Protein AF-A0A2D4PVK2-F1 (afdb_monomer_lite)

Sequence (159 aa):
LKYCGVHFNSQAIPPTIEQIDQSFGATHPGVYNSTEQLFHLNFRGLSFSFQLDSWTETPKYEPNFAHGLASLQIPHGATVKRMYIYSGNSLQDTKAPMMPLSCFLGNVYAEYIDVLRDGAGPSGLRLRLLTAGCSPGVLADAKIRVSERCVYFGDSCQD

Secondary structure (DSSP, 8-state):
-EETTEESSSSSS--BHHHHHHHH---S--EEETTTTEEEEEETTEEEEEE-TT-SS---B-TTS-SGGGGB-PPTTPBEEEEEE-BSSSSTT-BPPPPPGGGTTT-EEEEEEEEEE-SSSEEEEEEEEEEE---TT-GGG--EEEEEEEEETT--TT-

pLDDT: mean 79.24, std 14.76, range [42.88, 96.75]

Structure (mmCIF, N/CA/C/O backbone):
data_AF-A0A2D4PVK2-F1
#
_entry.id   AF-A0A2D4PVK2-F1
#
loop_
_atom_site.group_PDB
_atom_site.id
_atom_site.type_symbol
_atom_site.label_atom_id
_atom_site.label_alt_id
_atom_site.label_comp_id
_atom_site.label_asym_id
_atom_site.label_entity_id
_atom_site.label_seq_id
_atom_site.pdbx_PDB_ins_code
_atom_site.Cartn_x
_atom_site.Cartn_y
_atom_site.Cartn_z
_atom_site.occupancy
_atom_site.B_iso_or_equiv
_atom_site.auth_seq_id
_atom_site.auth_comp_id
_atom_site.auth_asym_id
_atom_site.auth_atom_id
_atom_site.pdbx_PDB_model_num
ATOM 1 N N . LEU A 1 1 ? -0.458 2.016 18.706 1.00 91.56 1 LEU A N 1
ATOM 2 C CA . LEU A 1 1 ? -0.857 2.420 17.344 1.00 91.56 1 LEU A CA 1
ATOM 3 C C . LEU A 1 1 ? -2.007 3.412 17.428 1.00 91.56 1 LEU A C 1
ATOM 5 O O . LEU A 1 1 ? -2.896 3.233 18.261 1.00 91.56 1 LEU A O 1
ATOM 9 N N . LYS A 1 2 ? -1.960 4.464 16.606 1.00 93.00 2 LYS A N 1
ATOM 10 C CA . LYS A 1 2 ? -3.017 5.475 16.514 1.00 93.00 2 LYS A CA 1
ATOM 11 C C . LYS A 1 2 ? -3.468 5.654 15.072 1.00 93.00 2 LYS A C 1
ATOM 13 O O . LYS A 1 2 ? -2.654 5.506 14.165 1.00 93.00 2 LYS A O 1
ATOM 18 N N . TYR A 1 3 ? -4.717 6.048 14.894 1.00 90.81 3 TYR A N 1
ATOM 19 C CA . TYR A 1 3 ? -5.269 6.533 13.636 1.00 90.81 3 TYR A CA 1
ATOM 20 C C . TYR A 1 3 ? -5.970 7.865 13.906 1.00 90.81 3 TYR A C 1
ATOM 22 O O . TYR A 1 3 ? -6.717 7.974 14.873 1.00 90.81 3 TYR A O 1
ATOM 30 N N . CYS A 1 4 ? -5.637 8.909 13.139 1.00 88.88 4 CYS A N 1
ATOM 31 C CA . CYS A 1 4 ? -6.166 10.268 13.333 1.00 88.88 4 CYS A CA 1
ATOM 32 C C . CYS A 1 4 ? -6.111 10.775 14.795 1.00 88.88 4 CYS A C 1
ATOM 34 O O . CYS A 1 4 ? -7.008 11.463 15.267 1.00 88.88 4 CYS A O 1
ATOM 36 N N . GLY A 1 5 ? -5.053 10.416 15.534 1.00 89.88 5 GLY A N 1
ATOM 37 C CA . GLY A 1 5 ? -4.866 10.802 16.941 1.00 89.88 5 GLY A CA 1
ATOM 38 C C . GLY A 1 5 ? -5.547 9.890 17.973 1.00 89.88 5 GLY A C 1
ATOM 39 O O . GLY A 1 5 ? -5.185 9.951 19.150 1.00 89.88 5 GLY A O 1
ATOM 40 N N . VAL A 1 6 ? -6.434 8.989 17.549 1.00 91.56 6 VAL A N 1
ATOM 41 C CA . VAL A 1 6 ? -7.138 8.022 18.404 1.00 91.56 6 VAL A CA 1
ATOM 42 C C . VAL A 1 6 ? -6.321 6.739 18.523 1.00 91.56 6 VAL A C 1
ATOM 44 O O . VAL A 1 6 ? -5.844 6.201 17.526 1.00 91.56 6 VAL A O 1
ATOM 47 N N . HIS A 1 7 ? -6.119 6.239 19.743 1.00 94.50 7 HIS A N 1
ATOM 48 C CA . HIS A 1 7 ? -5.469 4.946 19.948 1.00 94.50 7 HIS A CA 1
ATOM 49 C C . HIS A 1 7 ? -6.432 3.809 19.617 1.00 94.50 7 HIS A C 1
ATOM 51 O O . HIS A 1 7 ? -7.528 3.757 20.162 1.00 94.50 7 HIS A O 1
ATOM 57 N N . PHE A 1 8 ? -5.977 2.861 18.803 1.00 93.94 8 PHE A N 1
ATOM 58 C CA . PHE A 1 8 ? -6.696 1.605 18.568 1.00 93.94 8 PHE A CA 1
ATOM 59 C C . PHE A 1 8 ? -5.928 0.380 19.078 1.00 93.94 8 PHE A C 1
ATOM 61 O O . PHE A 1 8 ? -6.457 -0.719 19.094 1.00 93.94 8 PHE A O 1
ATOM 68 N N . ASN A 1 9 ? -4.663 0.556 19.469 1.00 95.06 9 ASN A N 1
ATOM 69 C CA . ASN A 1 9 ? -3.855 -0.483 20.102 1.00 95.06 9 ASN A CA 1
ATOM 70 C C . ASN A 1 9 ? -2.835 0.170 21.047 1.00 95.06 9 ASN A C 1
ATOM 72 O O . ASN A 1 9 ? -2.012 0.978 20.602 1.00 95.06 9 ASN A O 1
ATOM 76 N N . SER A 1 10 ? -2.863 -0.144 22.332 1.00 94.56 10 SER A N 1
ATOM 77 C CA . SER A 1 10 ? -1.885 0.264 23.343 1.00 94.56 10 SER A CA 1
ATOM 78 C C . SER A 1 10 ? -1.929 -0.715 24.520 1.00 94.56 10 SER A C 1
ATOM 80 O O . SER A 1 10 ? -2.776 -1.600 24.560 1.00 94.56 10 SER A O 1
ATOM 82 N N . GLN A 1 11 ? -1.054 -0.540 25.516 1.00 93.06 11 GLN A N 1
ATOM 83 C CA . GLN A 1 11 ? -1.106 -1.361 26.735 1.00 93.06 11 GLN A CA 1
ATOM 84 C C . GLN A 1 11 ? -2.453 -1.260 27.474 1.00 93.06 11 GLN A C 1
ATOM 86 O O . GLN A 1 11 ? -2.858 -2.215 28.124 1.00 93.06 11 GLN A O 1
ATOM 91 N N . ALA A 1 12 ? -3.143 -0.120 27.366 1.00 93.94 12 ALA A N 1
ATOM 92 C CA . ALA A 1 12 ? -4.441 0.107 28.001 1.00 93.94 12 ALA A CA 1
ATOM 93 C C . ALA A 1 12 ? -5.633 -0.123 27.055 1.00 93.94 12 ALA A C 1
ATOM 95 O O . ALA A 1 12 ? -6.766 -0.206 27.516 1.00 93.94 12 ALA A O 1
ATOM 96 N N . ILE A 1 13 ? -5.396 -0.173 25.740 1.00 93.19 13 ILE A N 1
ATOM 97 C CA . ILE A 1 13 ? -6.445 -0.224 24.716 1.00 93.19 13 ILE A CA 1
ATOM 98 C C . ILE A 1 13 ? -6.159 -1.413 23.796 1.00 93.19 13 ILE A C 1
ATOM 100 O O . ILE A 1 13 ? -5.317 -1.290 22.903 1.00 93.19 13 ILE A O 1
ATOM 104 N N . PRO A 1 14 ? -6.822 -2.563 23.989 1.00 92.38 14 PRO A N 1
ATOM 105 C CA . PRO A 1 14 ? -6.665 -3.694 23.087 1.00 92.38 14 PRO A CA 1
ATOM 106 C C . PRO A 1 14 ? -7.268 -3.384 21.705 1.00 92.38 14 PRO A C 1
ATOM 108 O O . PRO A 1 14 ? -8.263 -2.662 21.616 1.00 92.38 14 PRO A O 1
ATOM 111 N N . PRO A 1 15 ? -6.713 -3.949 20.617 1.00 93.69 15 PRO A N 1
ATOM 112 C CA . PRO A 1 15 ? -7.264 -3.801 19.276 1.00 93.69 15 PRO A CA 1
ATOM 113 C C . PRO A 1 15 ? -8.458 -4.737 19.092 1.00 93.69 15 PRO A C 1
ATOM 115 O O . PRO A 1 15 ? -8.365 -5.737 18.380 1.00 93.69 15 PRO A O 1
ATOM 118 N N . THR A 1 16 ? -9.561 -4.458 19.783 1.00 90.62 16 THR A N 1
ATOM 119 C CA . THR A 1 16 ? -10.809 -5.206 19.606 1.00 90.62 16 THR A CA 1
ATOM 120 C C . THR A 1 16 ? -11.530 -4.753 18.349 1.00 90.62 16 THR A C 1
ATOM 122 O O . THR A 1 16 ? -11.282 -3.662 17.831 1.00 90.62 16 THR A O 1
ATOM 125 N N . ILE A 1 17 ? -12.436 -5.581 17.848 1.00 86.69 17 ILE A N 1
ATOM 126 C CA . ILE A 1 17 ? -13.230 -5.245 16.674 1.00 86.69 17 ILE A CA 1
ATOM 127 C C . ILE A 1 17 ? -14.046 -3.959 16.858 1.00 86.69 17 ILE A C 1
ATOM 129 O O . ILE A 1 17 ? -14.088 -3.144 15.942 1.00 86.69 17 ILE A O 1
ATOM 133 N N . GLU A 1 18 ? -14.604 -3.722 18.047 1.00 86.62 18 GLU A N 1
ATOM 134 C CA . GLU A 1 18 ? -15.355 -2.504 18.365 1.00 86.62 18 GLU A CA 1
ATOM 135 C C . GLU A 1 18 ? -14.431 -1.286 18.370 1.00 86.62 18 GLU A C 1
ATOM 137 O O . GLU A 1 18 ? -14.778 -0.235 17.836 1.00 86.62 18 GLU A O 1
ATOM 142 N N . GLN A 1 19 ? -13.217 -1.439 18.908 1.00 90.81 19 GLN A N 1
ATOM 143 C CA . GLN A 1 19 ? -12.223 -0.372 18.897 1.00 90.81 19 GLN A CA 1
ATOM 144 C C . GLN A 1 19 ? -11.773 -0.033 17.470 1.00 90.81 19 GLN A C 1
ATOM 146 O O . GLN A 1 19 ? -11.569 1.142 17.150 1.00 90.81 19 GLN A O 1
ATOM 151 N N . ILE A 1 20 ? -11.609 -1.042 16.606 1.00 91.19 20 ILE A N 1
ATOM 152 C CA . ILE A 1 20 ? -11.295 -0.844 15.187 1.00 91.19 20 ILE A CA 1
ATOM 153 C C . ILE A 1 20 ? -12.456 -0.142 14.480 1.00 91.19 20 ILE A C 1
ATOM 155 O O . ILE A 1 20 ? -12.225 0.837 13.773 1.00 91.19 20 ILE A O 1
ATOM 159 N N . ASP A 1 21 ? -13.691 -0.581 14.701 1.00 86.25 21 ASP A N 1
ATOM 160 C CA . ASP A 1 21 ? -14.869 0.040 14.099 1.00 86.25 21 ASP A CA 1
ATOM 161 C C . ASP A 1 21 ? -15.034 1.496 14.523 1.00 86.25 21 ASP A C 1
ATOM 163 O O . ASP A 1 21 ? -15.171 2.378 13.681 1.00 86.25 21 ASP A O 1
ATOM 167 N N . GLN A 1 22 ? -14.899 1.781 15.818 1.00 86.81 22 GLN A N 1
ATOM 168 C CA . GLN A 1 22 ? -14.971 3.140 16.345 1.00 86.81 22 GLN A CA 1
ATOM 169 C C . GLN A 1 22 ? -13.850 4.034 15.798 1.00 86.81 22 GLN A C 1
ATOM 171 O O . GLN A 1 22 ? -14.063 5.223 15.562 1.00 86.81 22 GLN A O 1
ATOM 176 N N . SER A 1 23 ? -12.647 3.483 15.614 1.00 90.56 23 SER A N 1
ATOM 177 C CA . SER A 1 23 ? -11.487 4.262 15.168 1.00 90.56 23 SER A CA 1
ATOM 178 C C . SER A 1 23 ? -11.513 4.557 13.668 1.00 90.56 23 SER A C 1
ATOM 180 O O . SER A 1 23 ? -11.092 5.638 13.262 1.00 90.56 23 SER A O 1
ATOM 182 N N . PHE A 1 24 ? -11.959 3.607 12.842 1.00 88.94 24 PHE A N 1
ATOM 183 C CA . PHE A 1 24 ? -11.870 3.697 11.380 1.00 88.94 24 PHE A CA 1
ATOM 184 C C . PHE A 1 24 ? -13.224 3.923 10.689 1.00 88.94 24 PHE A C 1
ATOM 186 O O . PHE A 1 24 ? -13.235 4.402 9.557 1.00 88.94 24 PHE A O 1
ATOM 193 N N . GLY A 1 25 ? -14.339 3.600 11.349 1.00 82.50 25 GLY A N 1
ATOM 194 C CA . GLY A 1 25 ? -15.704 3.704 10.831 1.00 82.50 25 GLY A CA 1
ATOM 195 C C . GLY A 1 25 ? -15.960 2.743 9.672 1.00 82.50 25 GLY A C 1
ATOM 196 O O . GLY A 1 25 ? -15.844 3.143 8.511 1.00 82.50 25 GLY A O 1
ATOM 197 N N . ALA A 1 26 ? -16.294 1.475 9.944 1.00 69.69 26 ALA A N 1
ATOM 198 C CA . ALA A 1 26 ? -16.531 0.512 8.869 1.00 69.69 26 ALA A CA 1
ATOM 199 C C . ALA A 1 26 ? -17.750 0.925 8.027 1.00 69.69 26 ALA A C 1
ATOM 201 O O . ALA A 1 26 ? -18.895 0.885 8.467 1.00 69.69 26 ALA A O 1
ATOM 202 N N . THR A 1 27 ? -17.498 1.312 6.778 1.00 67.50 27 THR A N 1
ATOM 203 C CA . THR A 1 27 ? -18.544 1.685 5.808 1.00 67.50 27 THR A CA 1
ATOM 204 C C . THR A 1 27 ? -19.027 0.499 4.975 1.00 67.50 27 THR A C 1
ATOM 206 O O . THR A 1 27 ? -20.057 0.588 4.307 1.00 67.50 27 THR A O 1
ATOM 209 N N . HIS A 1 28 ? -18.317 -0.629 5.042 1.00 68.00 28 HIS A N 1
ATOM 210 C CA . HIS A 1 28 ? -18.669 -1.872 4.370 1.00 68.00 28 HIS A CA 1
ATOM 211 C C . HIS A 1 28 ? -18.886 -2.999 5.386 1.00 68.00 28 HIS A C 1
ATOM 213 O O . HIS A 1 28 ? -18.169 -3.055 6.389 1.00 68.00 28 HIS A O 1
ATOM 219 N N . PRO A 1 29 ? -19.841 -3.917 5.132 1.00 73.44 29 PRO A N 1
ATOM 220 C CA . PRO A 1 29 ? -19.971 -5.133 5.925 1.00 73.44 29 PRO A CA 1
ATOM 221 C C . PRO A 1 29 ? -18.653 -5.904 5.892 1.00 73.44 29 PRO A C 1
ATOM 223 O O . PRO A 1 29 ? -18.017 -6.004 4.838 1.00 73.44 29 PRO A O 1
ATOM 226 N N . GLY A 1 30 ? -18.230 -6.447 7.030 1.00 78.38 30 GLY A N 1
ATOM 227 C CA . GLY A 1 30 ? -17.053 -7.303 7.018 1.00 78.38 30 GLY A CA 1
ATOM 228 C C . GLY A 1 30 ? -17.335 -8.643 6.340 1.00 78.38 30 GLY A C 1
ATOM 229 O O . GLY A 1 30 ? -18.479 -9.078 6.198 1.00 78.38 30 GLY A O 1
ATOM 230 N N . VAL A 1 31 ? -16.265 -9.284 5.887 1.00 82.06 31 VAL A N 1
ATOM 231 C CA . VAL A 1 31 ? -16.309 -10.477 5.040 1.00 82.06 31 VAL A CA 1
ATOM 232 C C . VAL A 1 31 ? -15.741 -11.656 5.813 1.00 82.06 31 VAL A C 1
ATOM 234 O O . VAL A 1 31 ? -14.626 -11.585 6.327 1.00 82.06 31 VAL A O 1
ATOM 237 N N . TYR A 1 32 ? -16.487 -12.755 5.880 1.00 81.75 32 TYR A N 1
ATOM 238 C CA . TYR A 1 32 ? -16.000 -13.998 6.469 1.00 81.75 32 TYR A CA 1
ATOM 239 C C . TYR A 1 32 ? -15.333 -14.881 5.411 1.00 81.75 32 TYR A C 1
ATOM 241 O O . TYR A 1 32 ? -15.919 -15.171 4.369 1.00 81.75 32 TYR A O 1
ATOM 249 N N . ASN A 1 33 ? -14.111 -15.323 5.696 1.00 78.44 33 ASN A N 1
ATOM 250 C CA . ASN A 1 33 ? -13.374 -16.299 4.911 1.00 78.44 33 ASN A CA 1
ATOM 251 C C . ASN A 1 33 ? -13.430 -17.652 5.632 1.00 78.44 33 ASN A C 1
ATOM 253 O O . ASN A 1 33 ? -12.766 -17.847 6.651 1.00 78.44 33 ASN A O 1
ATOM 257 N N . SER A 1 34 ? -14.216 -18.586 5.094 1.00 75.75 34 SER A N 1
ATOM 258 C CA . SER A 1 34 ? -14.389 -19.928 5.660 1.00 75.75 34 SER A CA 1
ATOM 259 C C . SER A 1 34 ? -13.133 -20.793 5.568 1.00 75.75 34 SER A C 1
ATOM 261 O O . SER A 1 34 ? -12.908 -21.614 6.452 1.00 75.75 34 SER A O 1
ATOM 263 N N . THR A 1 35 ? -12.297 -20.595 4.544 1.00 78.81 35 THR A N 1
ATOM 264 C CA . THR A 1 35 ? -11.055 -21.358 4.345 1.00 78.81 35 THR A CA 1
ATOM 265 C C . THR A 1 35 ? -10.044 -21.067 5.447 1.00 78.81 35 THR A C 1
ATOM 267 O O . THR A 1 35 ? -9.400 -21.977 5.957 1.00 78.81 35 THR A O 1
ATOM 270 N N . GLU A 1 36 ? -9.912 -19.796 5.830 1.00 78.12 36 GLU A N 1
ATOM 271 C CA . GLU A 1 36 ? -8.996 -19.373 6.897 1.00 78.12 36 GLU A CA 1
ATOM 272 C C . GLU A 1 3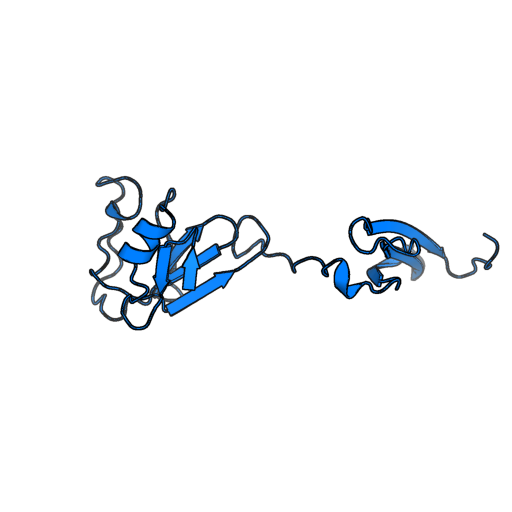6 ? -9.671 -19.283 8.272 1.00 78.12 36 GLU A C 1
ATOM 274 O O . GLU A 1 36 ? -8.991 -19.061 9.274 1.00 78.12 36 GLU A O 1
ATOM 279 N N . GLN A 1 37 ? -10.999 -19.435 8.323 1.00 77.88 37 GLN A N 1
ATOM 280 C CA . GLN A 1 37 ? -11.837 -19.155 9.492 1.00 77.88 37 GLN A CA 1
ATOM 281 C C . GLN A 1 37 ? -11.570 -17.760 10.083 1.00 77.88 37 GLN A C 1
ATOM 283 O O . GLN A 1 37 ? -11.542 -17.568 11.301 1.00 77.88 37 GLN A O 1
ATOM 288 N N . LEU A 1 38 ? -11.362 -16.775 9.205 1.00 82.62 38 LEU A N 1
ATOM 289 C CA . LEU A 1 38 ? -11.080 -15.392 9.577 1.00 82.62 38 LEU A CA 1
ATOM 290 C C . LEU A 1 38 ? -12.211 -14.476 9.143 1.00 82.62 38 LEU A C 1
ATOM 292 O O . LEU A 1 38 ? -12.757 -14.588 8.047 1.00 82.62 38 LEU A O 1
ATOM 296 N N . PHE A 1 39 ? -12.521 -13.518 10.003 1.00 84.38 39 PHE A N 1
ATOM 297 C CA . PHE A 1 39 ? -13.391 -12.408 9.662 1.00 84.38 39 PHE A CA 1
ATOM 298 C C . PHE A 1 39 ? -12.549 -11.183 9.324 1.00 84.38 39 PHE A C 1
ATOM 300 O O . PHE A 1 39 ? -11.611 -10.862 10.053 1.00 84.38 39 PHE A O 1
ATOM 307 N N . HIS A 1 40 ? -12.876 -10.507 8.227 1.00 86.75 40 HIS A N 1
ATOM 308 C CA . HIS A 1 40 ? -12.109 -9.387 7.702 1.00 86.75 40 HIS A CA 1
ATOM 309 C C . HIS A 1 40 ? -12.918 -8.094 7.709 1.00 86.75 40 HIS A C 1
ATOM 311 O O . HIS A 1 40 ? -14.009 -8.032 7.142 1.00 86.75 40 HIS A O 1
ATOM 317 N N . LEU A 1 41 ? -12.332 -7.033 8.262 1.00 88.19 41 LEU A N 1
ATOM 318 C CA . LEU A 1 41 ? -12.775 -5.659 8.038 1.00 88.19 41 LEU A CA 1
ATOM 319 C C . LEU A 1 41 ? -11.846 -4.982 7.043 1.00 88.19 41 LEU A C 1
ATOM 321 O O . LEU A 1 41 ? -10.643 -4.878 7.284 1.00 88.19 41 LEU A O 1
ATOM 325 N N . ASN A 1 42 ? -12.412 -4.517 5.932 1.00 86.75 42 ASN A N 1
ATOM 326 C CA . ASN A 1 42 ? -11.661 -3.904 4.846 1.00 86.75 42 ASN A CA 1
ATOM 327 C C . ASN A 1 42 ? -11.884 -2.395 4.820 1.00 86.75 42 ASN A C 1
ATOM 329 O O . ASN A 1 42 ? -13.014 -1.912 4.813 1.00 86.75 42 ASN A O 1
ATOM 333 N N . PHE A 1 43 ? -10.777 -1.672 4.743 1.00 86.62 43 PHE A N 1
ATOM 334 C CA . PHE A 1 43 ? -10.710 -0.232 4.581 1.00 86.62 43 PHE A CA 1
ATOM 335 C C . PHE A 1 43 ? -9.811 0.074 3.380 1.00 86.62 43 PHE A C 1
ATOM 337 O O . PHE A 1 43 ? -9.053 -0.772 2.903 1.00 86.62 43 PHE A O 1
ATOM 344 N N . ARG A 1 44 ? -9.854 1.303 2.869 1.00 84.62 44 ARG A N 1
ATOM 345 C CA . ARG A 1 44 ? -8.988 1.674 1.747 1.00 84.62 44 ARG A CA 1
ATOM 346 C C . ARG A 1 44 ? -7.513 1.620 2.169 1.00 84.62 44 ARG A C 1
ATOM 348 O O . ARG A 1 44 ? -7.085 2.405 3.010 1.00 84.62 44 ARG A O 1
ATOM 355 N N . GLY A 1 45 ? -6.752 0.710 1.558 1.00 86.31 45 GLY A N 1
ATOM 356 C CA . GLY A 1 45 ? -5.325 0.490 1.833 1.00 86.31 45 GLY A CA 1
ATOM 357 C C . GLY A 1 45 ? -5.022 -0.260 3.136 1.00 86.31 45 GLY A C 1
ATOM 358 O O . GLY A 1 45 ? -3.866 -0.311 3.564 1.00 86.31 45 GLY A O 1
ATOM 359 N N . LEU A 1 46 ? -6.043 -0.820 3.791 1.00 89.81 46 LEU A N 1
ATOM 360 C CA . LEU A 1 46 ? -5.912 -1.459 5.096 1.00 89.81 46 LEU A CA 1
ATOM 361 C C . LEU A 1 46 ? -6.923 -2.602 5.263 1.00 89.81 46 LEU A C 1
ATOM 363 O O . LEU A 1 46 ? -8.061 -2.518 4.814 1.00 89.81 46 LEU A O 1
ATOM 367 N N . SER A 1 47 ? -6.541 -3.684 5.932 1.00 90.81 47 SER A N 1
ATOM 368 C CA . SER A 1 47 ? -7.481 -4.731 6.346 1.00 90.81 47 SER A CA 1
ATOM 369 C C . SER A 1 47 ? -7.102 -5.290 7.710 1.00 90.81 47 SER A C 1
ATOM 371 O O . SER A 1 47 ? -5.917 -5.420 8.024 1.00 90.81 47 SER A O 1
ATOM 373 N N . PHE A 1 48 ? -8.101 -5.636 8.514 1.00 92.06 48 PHE A N 1
ATOM 374 C CA . PHE A 1 48 ? -7.927 -6.321 9.790 1.00 92.06 48 PHE A CA 1
ATOM 375 C C . PHE A 1 48 ? -8.589 -7.686 9.727 1.00 92.06 48 PHE A C 1
ATOM 377 O O . PHE A 1 48 ? -9.747 -7.783 9.330 1.00 92.06 48 PHE A O 1
ATOM 384 N N . SER A 1 49 ? -7.875 -8.726 10.149 1.00 91.25 49 SER A N 1
ATOM 385 C CA . SER A 1 49 ? -8.431 -10.067 10.309 1.00 91.25 49 SER A CA 1
ATOM 386 C C . SER A 1 49 ? -8.575 -10.420 11.785 1.00 91.25 49 SER A C 1
ATOM 388 O O . SER A 1 49 ? -7.622 -10.247 12.552 1.00 91.25 49 SER A O 1
ATOM 390 N N . PHE A 1 50 ? -9.713 -10.991 12.149 1.00 88.88 50 PHE A N 1
ATOM 391 C CA . PHE A 1 50 ? -10.052 -11.430 13.498 1.00 88.88 50 PHE A CA 1
ATOM 392 C C . PHE A 1 50 ? -10.186 -12.951 13.509 1.00 88.88 50 PHE A C 1
ATOM 394 O O . PHE A 1 50 ? -10.793 -13.529 12.602 1.00 88.88 50 PHE A O 1
ATOM 401 N N . GLN A 1 51 ? -9.584 -13.592 14.511 1.00 78.50 51 GLN A N 1
ATOM 402 C CA . GLN A 1 51 ? -9.724 -15.029 14.724 1.00 78.50 51 GLN A CA 1
ATOM 403 C C . GLN A 1 51 ? -10.994 -15.300 15.524 1.00 78.50 51 GLN A C 1
ATOM 405 O O . GLN A 1 51 ? -11.249 -14.624 16.519 1.00 78.50 51 GLN A O 1
ATOM 410 N N . LEU A 1 52 ? -11.780 -16.284 15.098 1.00 72.00 52 LEU A N 1
ATOM 411 C CA . LEU A 1 52 ? -13.024 -16.655 15.767 1.00 72.00 52 LEU A CA 1
ATOM 412 C C . LEU A 1 52 ? -12.848 -18.002 16.467 1.00 72.00 52 LEU A C 1
ATOM 414 O O . LEU A 1 52 ? -13.447 -18.995 16.076 1.00 72.00 52 LEU A O 1
ATOM 418 N N . ASP A 1 53 ? -12.011 -18.035 17.503 1.00 58.75 53 ASP A N 1
ATOM 419 C CA . ASP A 1 53 ? -11.653 -19.269 18.227 1.00 58.75 53 ASP A CA 1
ATOM 420 C C . ASP A 1 53 ? -12.813 -19.908 19.018 1.00 58.75 53 ASP A C 1
ATOM 422 O O . ASP A 1 53 ? -12.651 -20.963 19.624 1.00 58.75 53 ASP A O 1
ATOM 426 N N . SER A 1 54 ? -13.998 -19.292 19.011 1.00 52.97 54 SER A N 1
ATOM 427 C CA . SER A 1 54 ? -15.167 -19.690 19.805 1.00 52.97 54 SER A CA 1
ATOM 428 C C . SER A 1 54 ? -16.444 -19.950 18.993 1.00 52.97 54 SER A C 1
ATOM 430 O O . SER A 1 54 ? -17.508 -20.147 19.579 1.00 52.97 54 SER A O 1
ATOM 432 N N . TRP A 1 55 ? -16.378 -19.993 17.660 1.00 55.12 55 TRP A N 1
ATOM 433 C CA . TRP A 1 55 ? -17.530 -20.365 16.829 1.00 55.12 55 TRP A CA 1
ATOM 434 C C . TRP A 1 55 ? -17.667 -21.894 16.762 1.00 55.12 55 TRP A C 1
ATOM 436 O O . TRP A 1 55 ? -17.080 -22.556 15.911 1.00 55.12 55 TRP A O 1
ATOM 446 N N . THR A 1 56 ? -18.431 -22.471 17.694 1.00 50.31 56 THR A N 1
ATOM 447 C CA . THR A 1 56 ? -18.877 -23.879 17.637 1.00 50.31 56 THR A CA 1
ATOM 448 C C . THR A 1 56 ? -19.970 -24.109 16.586 1.00 50.31 56 THR A C 1
ATOM 450 O O . THR A 1 56 ? -20.204 -25.244 16.183 1.00 50.31 56 THR A O 1
ATOM 453 N N . GLU A 1 57 ? -20.601 -23.042 16.096 1.00 50.28 57 GLU A N 1
ATOM 454 C CA . GLU A 1 57 ? -21.454 -23.039 14.903 1.00 50.28 57 GLU A CA 1
ATOM 455 C C . GLU A 1 57 ? -20.793 -22.183 13.812 1.00 50.28 57 GLU A C 1
ATOM 457 O O . GLU A 1 57 ? -19.797 -21.525 14.061 1.00 50.28 57 GLU A O 1
ATOM 462 N N . THR A 1 58 ? -21.271 -22.201 12.575 1.00 51.62 58 THR A N 1
ATOM 463 C CA . THR A 1 58 ? -20.773 -21.337 11.487 1.00 51.62 58 THR A CA 1
ATOM 464 C C . THR A 1 58 ? -21.348 -19.921 11.574 1.00 51.62 58 THR A C 1
ATOM 466 O O . THR A 1 58 ? -22.540 -19.820 11.871 1.00 51.62 58 THR A O 1
ATOM 469 N N . PRO A 1 59 ? -20.583 -18.860 11.222 1.00 54.06 59 PRO A N 1
ATOM 470 C CA . PRO A 1 59 ? -21.056 -17.489 10.998 1.00 54.06 59 PRO A CA 1
ATOM 471 C C . PRO A 1 59 ? -22.458 -17.376 10.413 1.00 54.06 59 PRO A C 1
ATOM 473 O O . PRO A 1 59 ? -22.620 -17.438 9.198 1.00 54.06 59 PRO A O 1
ATOM 476 N N . LYS A 1 60 ? -23.482 -17.201 11.265 1.00 52.44 60 LYS A N 1
ATOM 477 C CA . LYS A 1 60 ? -24.841 -16.864 10.822 1.00 52.44 60 LYS A CA 1
ATOM 478 C C . LYS A 1 60 ? -24.817 -15.398 10.407 1.00 52.44 60 LYS A C 1
ATOM 480 O O . LYS A 1 60 ? -24.993 -14.495 11.217 1.00 52.44 60 LYS A O 1
ATOM 485 N N . TYR A 1 61 ? -24.483 -15.177 9.141 1.00 48.94 61 TYR A N 1
ATOM 486 C CA . TYR A 1 61 ? -24.647 -13.896 8.474 1.00 48.94 61 TYR A CA 1
ATOM 487 C C . TYR A 1 61 ? -26.150 -13.628 8.338 1.00 48.94 61 TYR A C 1
ATOM 489 O O . TYR A 1 61 ? -26.827 -14.336 7.593 1.00 48.94 61 TYR A O 1
ATOM 497 N N . GLU A 1 62 ? -26.680 -12.642 9.066 1.00 48.75 62 GLU A N 1
ATOM 498 C CA . GLU A 1 62 ? -28.068 -12.198 8.910 1.00 48.75 62 GLU A CA 1
ATOM 499 C C . GLU A 1 62 ? -28.097 -10.860 8.151 1.00 48.75 62 GLU A C 1
ATOM 501 O O . GLU A 1 62 ? -27.966 -9.793 8.754 1.00 48.75 62 GLU A O 1
ATOM 506 N N . PRO A 1 63 ? -28.283 -10.881 6.817 1.00 44.59 63 PRO A N 1
ATOM 507 C CA . PRO A 1 63 ? -28.220 -9.677 5.983 1.00 44.59 63 PRO A CA 1
ATOM 508 C C . PRO A 1 63 ? -29.305 -8.630 6.288 1.00 44.59 63 PRO A C 1
ATOM 510 O O . PRO A 1 63 ? -29.209 -7.505 5.807 1.00 44.59 63 PRO A O 1
ATOM 513 N N . ASN A 1 64 ? -30.328 -8.973 7.078 1.00 45.47 64 ASN A N 1
ATOM 514 C CA . ASN A 1 64 ? -31.523 -8.147 7.267 1.00 45.47 64 ASN A CA 1
ATOM 515 C C . ASN A 1 64 ? -31.510 -7.253 8.519 1.00 45.47 64 ASN A C 1
ATOM 517 O O . ASN A 1 64 ? -32.462 -6.497 8.697 1.00 45.47 64 ASN A O 1
ATOM 521 N N . PHE A 1 65 ? -30.493 -7.329 9.391 1.00 42.88 65 PHE A N 1
ATOM 522 C CA . PHE A 1 65 ? -30.599 -6.723 10.729 1.00 42.88 65 PHE A CA 1
ATOM 523 C C . PHE A 1 65 ? -29.899 -5.374 10.941 1.00 42.88 65 PHE A C 1
ATOM 525 O O . PHE A 1 65 ? -30.355 -4.624 11.800 1.00 42.88 65 PHE A O 1
ATOM 532 N N . ALA A 1 66 ? -28.873 -5.002 10.167 1.00 49.50 66 ALA A N 1
ATOM 533 C CA . ALA A 1 66 ? -28.282 -3.656 10.223 1.00 49.50 66 ALA A CA 1
ATOM 534 C C . ALA A 1 66 ? -27.204 -3.435 9.149 1.00 49.50 66 ALA A C 1
ATOM 536 O O . ALA A 1 66 ? -26.615 -4.380 8.632 1.00 49.50 66 ALA A O 1
ATOM 537 N N . HIS A 1 67 ? -26.890 -2.174 8.846 1.00 52.59 67 HIS A N 1
ATOM 538 C CA . HIS A 1 67 ? -25.720 -1.821 8.038 1.00 52.59 67 HIS A CA 1
ATOM 539 C C . HIS A 1 67 ? -24.415 -1.996 8.842 1.00 52.59 67 HIS A C 1
ATOM 541 O O . HIS A 1 67 ? -24.375 -1.719 10.040 1.00 52.59 67 HIS A O 1
ATOM 547 N N . GLY A 1 68 ? -23.332 -2.418 8.182 1.00 57.50 68 GLY A N 1
ATOM 548 C CA . GLY A 1 68 ? -22.000 -2.516 8.798 1.00 57.50 68 GLY A CA 1
ATOM 549 C C . GLY A 1 68 ? -21.828 -3.730 9.720 1.00 57.50 68 GLY A C 1
ATOM 550 O O . GLY A 1 68 ? -22.380 -4.800 9.459 1.00 57.50 68 GLY A O 1
ATOM 551 N N . LEU A 1 69 ? -21.038 -3.581 10.789 1.00 58.78 69 LEU A N 1
ATOM 552 C CA . LEU A 1 69 ? -20.727 -4.665 11.733 1.00 58.78 69 LEU A CA 1
ATOM 553 C C . LEU A 1 69 ? -21.937 -5.230 12.477 1.00 58.78 69 LEU A C 1
ATOM 555 O O . LEU A 1 69 ? -21.910 -6.387 12.880 1.00 58.78 69 LEU A O 1
ATOM 559 N N . ALA A 1 70 ? -23.007 -4.451 12.612 1.00 57.62 70 ALA A N 1
ATOM 560 C CA . ALA A 1 70 ? -24.217 -4.883 13.303 1.00 57.62 70 ALA A CA 1
ATOM 561 C C . ALA A 1 70 ? -25.002 -5.985 12.549 1.00 57.62 70 ALA A C 1
ATOM 563 O O . ALA A 1 70 ? -25.901 -6.587 13.126 1.00 57.62 70 ALA A O 1
ATOM 564 N N . SER A 1 71 ? -24.650 -6.288 11.290 1.00 56.09 71 SER A N 1
ATOM 565 C CA . SER A 1 71 ? -25.167 -7.457 10.544 1.00 56.09 71 SER A CA 1
ATOM 566 C C . SER A 1 71 ? -24.538 -8.794 10.957 1.00 56.09 71 SER A C 1
ATOM 568 O O . SER A 1 71 ? -24.981 -9.858 10.522 1.00 56.09 71 SER A O 1
ATOM 570 N N . LEU A 1 72 ? -23.480 -8.759 11.769 1.00 59.56 72 LEU A N 1
ATOM 571 C CA . LEU A 1 72 ? -22.702 -9.931 12.142 1.00 59.56 72 LEU A CA 1
ATOM 572 C C . LEU A 1 72 ? -22.747 -10.118 13.657 1.00 59.56 72 LEU A C 1
ATOM 574 O O . LEU A 1 72 ? -22.427 -9.212 14.422 1.00 59.56 72 LEU A O 1
ATOM 578 N N . GLN A 1 73 ? -23.096 -11.326 14.099 1.00 58.28 73 GLN A N 1
ATOM 579 C CA . GLN A 1 73 ? -23.054 -11.707 15.513 1.00 58.28 73 GLN A CA 1
ATOM 580 C C . GLN A 1 73 ? -21.610 -12.001 15.942 1.00 58.28 73 GLN A C 1
ATOM 582 O O . GLN A 1 73 ? -21.223 -13.148 16.143 1.00 58.28 73 GLN A O 1
ATOM 587 N N . ILE A 1 74 ? -20.770 -10.973 16.021 1.00 62.31 74 ILE A N 1
ATOM 588 C CA . ILE A 1 74 ? -19.364 -11.139 16.401 1.00 62.31 74 ILE A CA 1
ATOM 589 C C . ILE A 1 74 ? -19.278 -11.198 17.933 1.00 62.31 74 ILE A C 1
ATOM 591 O O . ILE A 1 74 ? -19.886 -10.359 18.602 1.00 62.31 74 ILE A O 1
ATOM 595 N N . PRO A 1 75 ? -18.557 -12.175 18.519 1.00 62.09 75 PRO A N 1
ATOM 596 C CA . PRO A 1 75 ? -18.329 -12.194 19.953 1.00 62.09 75 PRO A CA 1
ATOM 597 C C . PRO A 1 75 ? -17.652 -10.892 20.378 1.00 62.09 75 PRO A C 1
ATOM 599 O O . PRO A 1 75 ? -16.603 -10.528 19.839 1.00 62.09 75 PRO A O 1
ATOM 602 N N . HIS A 1 76 ? -18.261 -10.212 21.345 1.00 65.88 76 HIS A N 1
ATOM 603 C CA . HIS A 1 76 ? -17.731 -8.970 21.890 1.00 65.88 76 HIS A CA 1
ATOM 604 C C . HIS A 1 76 ? -16.280 -9.170 22.344 1.00 65.88 76 HIS A C 1
ATOM 606 O O . HIS A 1 76 ? -15.968 -10.140 23.041 1.00 65.88 76 HIS A O 1
ATOM 612 N N . GLY A 1 77 ? -15.397 -8.251 21.957 1.00 72.38 77 GLY A N 1
ATOM 613 C CA . GLY A 1 77 ? -13.998 -8.259 22.386 1.00 72.38 77 GLY A CA 1
ATOM 614 C C . GLY A 1 77 ? -13.058 -9.152 21.570 1.00 72.38 77 GLY A C 1
ATOM 615 O O . GLY A 1 77 ? -11.914 -9.345 21.985 1.00 72.38 77 GLY A O 1
ATOM 616 N N . ALA A 1 78 ? -13.482 -9.668 20.410 1.00 82.69 78 ALA A N 1
ATOM 617 C CA . ALA A 1 78 ? -12.571 -10.320 19.468 1.00 82.69 78 ALA A CA 1
ATOM 618 C C . ALA A 1 78 ? -11.425 -9.367 19.082 1.00 82.69 78 ALA A C 1
ATOM 620 O O . ALA A 1 78 ? -11.661 -8.237 18.648 1.00 82.69 78 ALA A O 1
ATOM 621 N N . THR A 1 79 ? -10.178 -9.813 19.238 1.00 88.94 79 THR A N 1
ATOM 622 C CA . THR A 1 79 ? -8.991 -8.991 18.975 1.00 88.94 79 THR A CA 1
ATOM 623 C C . THR A 1 79 ? -8.411 -9.241 17.587 1.00 88.94 79 THR A C 1
ATOM 625 O O . THR A 1 79 ? -8.562 -10.311 16.990 1.00 88.94 79 THR A O 1
ATOM 628 N N . VAL A 1 80 ? -7.747 -8.222 17.042 1.00 91.50 80 VAL A N 1
ATOM 629 C CA . VAL A 1 80 ? -7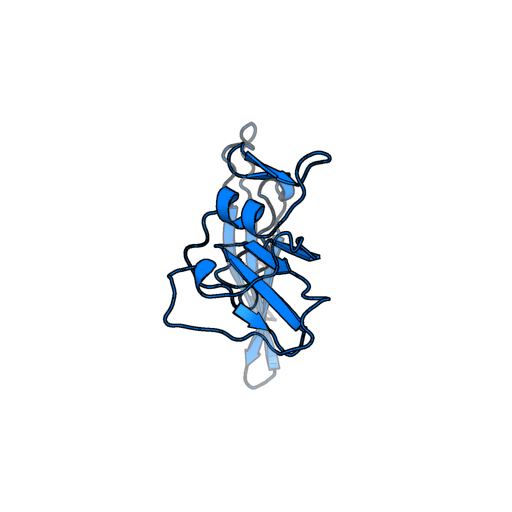.063 -8.309 15.749 1.00 91.50 80 VAL A CA 1
ATOM 630 C C . VAL A 1 80 ? -5.984 -9.396 15.796 1.00 91.50 80 VAL A C 1
ATOM 632 O O . VAL A 1 80 ? -5.023 -9.294 16.557 1.00 91.50 80 VAL A O 1
ATOM 635 N N . LYS A 1 81 ? -6.094 -10.390 14.906 1.00 91.38 81 LYS A N 1
ATOM 636 C CA . LYS A 1 81 ? -5.060 -11.409 14.658 1.00 91.38 81 LYS A CA 1
ATOM 637 C C . LYS A 1 81 ? -3.965 -10.881 13.735 1.00 91.38 81 LYS A C 1
ATOM 639 O O . LYS A 1 81 ? -2.782 -11.115 13.969 1.00 91.38 81 LYS A O 1
ATOM 644 N N . ARG A 1 82 ? -4.357 -10.207 12.648 1.00 92.44 82 ARG A N 1
ATOM 645 C CA . ARG A 1 82 ? -3.434 -9.632 11.655 1.00 92.44 82 ARG A CA 1
ATOM 646 C C . ARG A 1 82 ? -3.979 -8.323 11.105 1.00 92.44 82 ARG A C 1
ATOM 648 O O . ARG A 1 82 ? -5.186 -8.163 10.937 1.00 92.44 82 ARG A O 1
ATOM 655 N N . MET A 1 83 ? -3.060 -7.418 10.797 1.00 92.81 83 MET A N 1
ATOM 656 C CA . MET A 1 83 ? -3.319 -6.152 10.124 1.00 92.81 83 MET A CA 1
ATOM 657 C C . MET A 1 83 ? -2.498 -6.131 8.838 1.00 92.81 83 MET A C 1
ATOM 659 O O . MET A 1 83 ? -1.292 -6.371 8.867 1.00 92.81 83 MET A O 1
ATOM 663 N N . TYR A 1 84 ? -3.154 -5.837 7.725 1.00 90.31 84 TYR A N 1
ATOM 664 C CA . TYR A 1 84 ? -2.539 -5.701 6.414 1.00 90.31 84 TYR A CA 1
ATOM 665 C C . TYR A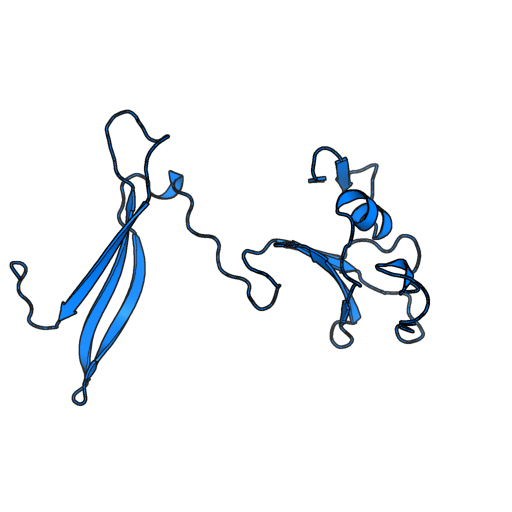 1 84 ? -2.582 -4.239 6.009 1.00 90.31 84 TYR A C 1
ATOM 667 O O . TYR A 1 84 ? -3.652 -3.637 6.020 1.00 90.31 84 TYR A O 1
ATOM 675 N N . ILE A 1 85 ? -1.435 -3.688 5.630 1.00 89.31 85 ILE A N 1
ATOM 676 C CA . ILE A 1 85 ? -1.326 -2.367 5.013 1.00 89.31 85 ILE A CA 1
ATOM 677 C C . ILE A 1 85 ? -0.884 -2.609 3.579 1.00 89.31 85 ILE A C 1
ATOM 679 O O . ILE A 1 85 ? 0.131 -3.266 3.353 1.00 89.31 85 ILE A O 1
ATOM 683 N N . TYR A 1 86 ?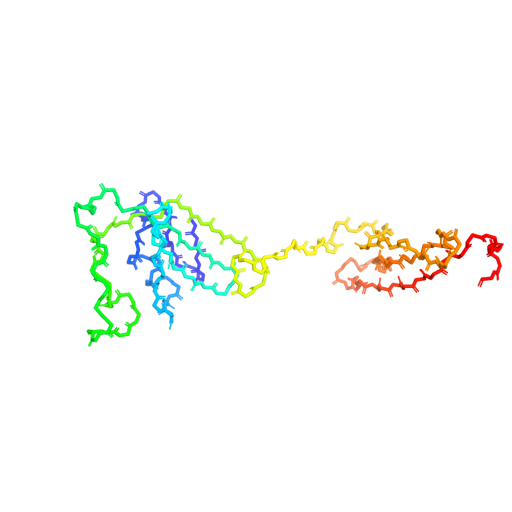 -1.651 -2.113 2.618 1.00 87.56 86 TYR A N 1
ATOM 684 C CA . TYR A 1 86 ? -1.396 -2.359 1.205 1.00 87.56 86 TYR A CA 1
ATOM 685 C C . TYR A 1 86 ? -1.689 -1.129 0.355 1.00 87.56 86 TYR A C 1
ATOM 687 O O . TYR A 1 86 ? -2.454 -0.244 0.737 1.00 87.56 86 TYR A O 1
ATOM 695 N N . SER A 1 87 ? -1.073 -1.079 -0.825 1.00 82.50 87 SER A N 1
ATOM 696 C CA . SER A 1 87 ? -1.428 -0.102 -1.851 1.00 82.50 87 SER A CA 1
ATOM 697 C C . SER A 1 87 ? -2.385 -0.747 -2.854 1.00 82.50 87 SER A C 1
ATOM 699 O O . SER A 1 87 ? -2.141 -1.865 -3.296 1.00 82.50 87 SER A O 1
ATOM 701 N N . GLY A 1 88 ? -3.490 -0.076 -3.180 1.00 79.75 88 GLY A N 1
ATOM 702 C CA . GLY A 1 88 ? -4.559 -0.631 -4.018 1.00 79.75 88 GLY A CA 1
ATOM 703 C C . GLY A 1 88 ? -5.937 -0.537 -3.360 1.00 79.75 88 GLY A C 1
ATOM 704 O O . GLY A 1 88 ? -6.098 0.095 -2.314 1.00 79.75 88 GLY A O 1
ATOM 705 N N . ASN A 1 89 ? -6.938 -1.146 -3.999 1.00 79.44 89 ASN A N 1
ATOM 706 C CA . ASN A 1 89 ? -8.328 -1.128 -3.527 1.00 79.44 89 ASN A CA 1
ATOM 707 C C . ASN A 1 89 ? -8.689 -2.347 -2.666 1.00 79.44 89 ASN A C 1
ATOM 709 O O . ASN A 1 89 ? -9.663 -2.288 -1.922 1.00 79.44 89 ASN A O 1
ATOM 713 N N . SER A 1 90 ? -7.928 -3.438 -2.766 1.00 81.25 90 SER A N 1
ATOM 714 C CA . SER A 1 90 ? -8.185 -4.687 -2.051 1.00 81.25 90 SER A CA 1
ATOM 715 C C . SER A 1 90 ? -6.878 -5.418 -1.737 1.00 81.25 90 SER A C 1
ATOM 717 O O . SER A 1 90 ? -5.840 -5.121 -2.329 1.00 81.25 90 SER A O 1
ATOM 719 N N . LEU A 1 91 ? -6.941 -6.405 -0.836 1.00 78.62 91 LEU A N 1
ATOM 720 C CA . LEU A 1 91 ? -5.798 -7.267 -0.520 1.00 78.62 91 LEU A CA 1
ATOM 721 C C . LEU A 1 91 ? -5.284 -8.015 -1.763 1.00 78.62 91 LEU A C 1
ATOM 723 O O . LEU A 1 91 ? -4.075 -8.154 -1.925 1.00 78.62 91 LEU A O 1
ATOM 727 N N . GLN A 1 92 ? -6.200 -8.443 -2.641 1.00 82.81 92 GLN A N 1
ATOM 728 C CA . GLN A 1 92 ? -5.886 -9.176 -3.873 1.00 82.81 92 GLN A CA 1
ATOM 729 C C . GLN A 1 92 ? -5.236 -8.283 -4.934 1.00 82.81 92 GLN A C 1
ATOM 731 O O . GLN A 1 92 ? -4.373 -8.733 -5.679 1.00 82.81 92 GLN A O 1
ATOM 736 N N . ASP A 1 93 ? -5.600 -7.000 -4.955 1.00 82.50 93 ASP A N 1
ATOM 737 C CA . ASP A 1 93 ? -5.053 -6.003 -5.881 1.00 82.50 93 ASP A CA 1
ATOM 738 C C . ASP A 1 93 ? -3.853 -5.247 -5.292 1.00 82.50 93 ASP A C 1
ATOM 740 O O . ASP A 1 93 ? -3.535 -4.136 -5.732 1.00 82.50 93 ASP A O 1
ATOM 744 N N . THR A 1 94 ? -3.211 -5.809 -4.263 1.00 82.00 94 THR A N 1
ATOM 745 C CA . THR A 1 94 ? -2.062 -5.189 -3.604 1.00 82.00 94 THR A CA 1
ATOM 746 C C . THR A 1 94 ? -0.933 -4.971 -4.600 1.00 82.00 94 THR A C 1
ATOM 748 O O . THR A 1 94 ? -0.449 -5.905 -5.239 1.00 82.00 94 THR A O 1
ATOM 751 N N . LYS A 1 95 ? -0.451 -3.733 -4.676 1.00 77.81 95 LYS A N 1
ATOM 752 C CA . LYS A 1 95 ? 0.768 -3.379 -5.402 1.00 77.81 95 LYS A CA 1
ATOM 753 C C . LYS A 1 95 ? 1.893 -3.080 -4.421 1.00 77.81 95 LYS A C 1
ATOM 755 O O . LYS A 1 95 ? 1.658 -2.577 -3.316 1.00 77.81 95 LYS A O 1
ATOM 760 N N . ALA A 1 96 ? 3.123 -3.374 -4.829 1.00 76.12 96 ALA A N 1
ATOM 761 C CA . ALA A 1 96 ? 4.291 -2.919 -4.091 1.00 76.12 96 ALA A CA 1
ATOM 762 C C . ALA A 1 96 ? 4.281 -1.377 -4.039 1.00 76.12 96 ALA A C 1
ATOM 764 O O . ALA A 1 96 ? 3.989 -0.742 -5.058 1.00 76.12 96 ALA A O 1
ATOM 765 N N . PRO A 1 97 ? 4.556 -0.757 -2.876 1.00 75.19 97 PRO A N 1
ATOM 766 C CA . PRO A 1 97 ? 4.669 0.691 -2.807 1.00 75.19 97 PRO A CA 1
ATOM 767 C C . PRO A 1 97 ? 5.815 1.157 -3.707 1.00 75.19 97 PRO A C 1
ATOM 769 O O . PRO A 1 97 ? 6.856 0.502 -3.789 1.00 75.19 97 PRO A O 1
ATOM 772 N N . MET A 1 98 ? 5.636 2.303 -4.368 1.00 74.38 98 MET A N 1
ATOM 773 C CA . MET A 1 98 ? 6.733 2.909 -5.120 1.00 74.38 98 MET A CA 1
ATOM 774 C C . MET A 1 98 ? 7.882 3.253 -4.172 1.00 74.38 98 MET A C 1
ATOM 776 O O . MET A 1 98 ? 7.655 3.657 -3.027 1.00 74.38 98 MET A O 1
ATOM 780 N N . MET A 1 99 ? 9.115 3.115 -4.662 1.00 77.06 99 MET A N 1
ATOM 781 C CA . MET A 1 99 ? 10.297 3.505 -3.902 1.00 77.06 99 MET A CA 1
ATOM 782 C C . MET A 1 99 ? 10.178 4.990 -3.496 1.00 77.06 99 MET A C 1
ATOM 784 O O . MET A 1 99 ? 9.873 5.824 -4.353 1.00 77.06 99 MET A O 1
ATOM 788 N N . PRO A 1 100 ? 10.386 5.353 -2.216 1.00 78.19 100 PRO A N 1
ATOM 789 C CA . PRO A 1 100 ? 10.324 6.746 -1.789 1.00 78.19 100 PRO A CA 1
ATOM 790 C C . PRO A 1 100 ? 11.329 7.620 -2.544 1.00 78.19 100 PRO A C 1
ATOM 792 O O . PRO A 1 100 ? 12.459 7.204 -2.783 1.00 78.19 100 PRO A O 1
ATOM 795 N N . LEU A 1 101 ? 10.950 8.864 -2.844 1.00 72.50 101 LEU A N 1
ATOM 796 C CA . LEU A 1 101 ? 11.810 9.850 -3.515 1.00 72.50 101 LEU A CA 1
ATOM 797 C C . LEU A 1 101 ? 13.177 10.031 -2.836 1.00 72.50 101 LEU A C 1
ATOM 799 O O . LEU A 1 101 ? 14.201 10.133 -3.506 1.00 72.50 101 LEU A O 1
ATOM 803 N N . SER A 1 102 ? 13.201 10.016 -1.504 1.00 74.00 102 SER A N 1
ATOM 804 C CA . SER A 1 102 ? 14.428 10.117 -0.706 1.00 74.00 102 SER A CA 1
ATOM 805 C C . SER A 1 102 ? 15.395 8.956 -0.930 1.00 74.00 102 SER A C 1
ATOM 807 O O . SER A 1 102 ? 16.596 9.123 -0.741 1.00 74.00 102 SER A O 1
ATOM 809 N N . CYS A 1 103 ? 14.898 7.795 -1.355 1.00 76.88 103 CYS A N 1
ATOM 810 C CA . CYS A 1 103 ? 15.727 6.635 -1.649 1.00 76.88 103 CYS A CA 1
ATOM 811 C C . CYS A 1 103 ? 16.413 6.739 -3.012 1.00 76.88 103 CYS A C 1
ATOM 813 O O . CYS A 1 103 ? 17.360 5.994 -3.239 1.00 76.88 103 CYS A O 1
ATOM 815 N N . PHE A 1 104 ? 15.985 7.654 -3.895 1.00 77.75 104 PHE A N 1
ATOM 816 C CA . PHE A 1 104 ? 16.594 7.772 -5.216 1.00 77.75 104 PHE A CA 1
ATOM 817 C C . PHE A 1 104 ? 18.026 8.299 -5.144 1.00 77.75 104 PHE A C 1
ATOM 819 O O . PHE A 1 104 ? 18.861 7.867 -5.926 1.00 77.75 104 PHE A O 1
ATOM 826 N N . LEU A 1 105 ? 18.327 9.220 -4.218 1.00 76.12 105 LEU A N 1
ATOM 827 C CA . LEU A 1 105 ? 19.678 9.764 -3.984 1.00 76.12 105 LEU A CA 1
ATOM 828 C C . LEU A 1 105 ? 20.410 10.228 -5.266 1.00 76.12 105 LEU A C 1
ATOM 830 O O . LEU A 1 105 ? 21.628 10.124 -5.363 1.00 76.12 105 LEU A O 1
ATOM 834 N N . GLY A 1 106 ? 19.667 10.720 -6.263 1.00 76.06 106 GLY A N 1
ATOM 835 C CA . GLY A 1 106 ? 20.212 11.127 -7.566 1.00 76.06 106 GLY A CA 1
ATOM 836 C C . GLY A 1 106 ? 20.532 9.978 -8.536 1.00 76.06 106 GLY A C 1
ATOM 837 O O . GLY A 1 106 ? 21.030 10.237 -9.628 1.00 76.06 106 GLY A O 1
ATOM 838 N N . ASN A 1 107 ? 20.231 8.728 -8.1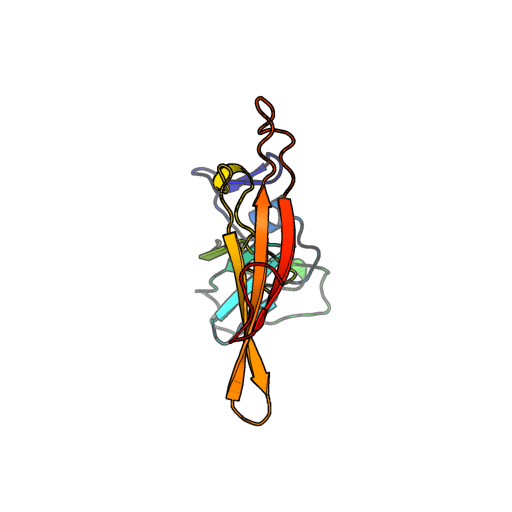79 1.00 81.31 107 ASN A N 1
ATOM 839 C CA . ASN A 1 107 ? 20.428 7.554 -9.026 1.00 81.31 107 ASN A CA 1
ATOM 840 C C . ASN A 1 107 ? 19.274 7.342 -10.020 1.00 81.31 107 ASN A C 1
ATOM 842 O O . ASN A 1 107 ? 18.175 7.894 -9.895 1.00 81.31 107 ASN A O 1
ATOM 846 N N . VAL A 1 108 ? 19.548 6.480 -10.999 1.00 85.38 108 VAL A N 1
ATOM 847 C CA . VAL A 1 108 ? 18.589 5.969 -11.981 1.00 85.38 108 VAL A CA 1
ATOM 848 C C . VAL A 1 108 ? 18.148 4.570 -11.558 1.00 85.38 108 VAL A C 1
ATOM 850 O O . VAL A 1 108 ? 18.990 3.727 -11.257 1.00 85.38 108 VAL A O 1
ATOM 853 N N . TYR A 1 109 ? 16.843 4.306 -11.577 1.00 86.69 109 TYR A N 1
ATOM 854 C CA . TYR A 1 109 ? 16.275 2.993 -11.262 1.00 86.69 109 TYR A CA 1
ATOM 855 C C . TYR A 1 109 ? 15.469 2.470 -12.440 1.00 86.69 109 TYR A C 1
ATOM 857 O O . TYR A 1 109 ? 14.714 3.220 -13.052 1.00 86.69 109 TYR A O 1
ATOM 865 N N . ALA A 1 110 ? 15.591 1.180 -12.739 1.00 88.50 110 ALA A N 1
ATOM 866 C CA . ALA A 1 110 ? 14.688 0.518 -13.671 1.00 88.50 110 ALA A CA 1
ATOM 867 C C . ALA A 1 110 ? 13.390 0.146 -12.940 1.00 88.50 110 ALA A C 1
ATOM 869 O O . ALA A 1 110 ? 13.421 -0.614 -11.974 1.00 88.50 110 ALA A O 1
ATOM 870 N N . GLU A 1 111 ? 12.261 0.694 -13.390 1.00 87.06 111 GLU A N 1
ATOM 871 C CA . GLU A 1 111 ? 10.925 0.305 -12.925 1.00 87.06 111 GLU A CA 1
ATOM 872 C C . GLU A 1 111 ? 10.532 -1.055 -13.507 1.00 87.06 111 GLU A C 1
ATOM 874 O O . GLU A 1 111 ? 10.084 -1.934 -12.775 1.00 87.06 111 GLU A O 1
ATOM 879 N N . TYR A 1 112 ? 10.766 -1.251 -14.807 1.00 89.06 112 TYR A N 1
ATOM 880 C CA . TYR A 1 112 ? 10.725 -2.560 -15.453 1.00 89.06 112 TYR A CA 1
ATOM 881 C C . TYR A 1 112 ? 11.665 -2.620 -16.658 1.00 89.06 112 TYR A C 1
ATOM 883 O O . TYR A 1 112 ? 12.070 -1.594 -17.221 1.00 89.06 112 TYR A O 1
ATOM 891 N N . ILE A 1 113 ? 11.990 -3.853 -17.047 1.00 93.75 113 ILE A N 1
ATOM 892 C CA . ILE A 1 113 ? 12.699 -4.185 -18.278 1.00 93.75 113 ILE A CA 1
ATOM 893 C C . ILE A 1 113 ? 11.924 -5.315 -18.951 1.00 93.75 113 ILE A C 1
ATOM 895 O O . ILE A 1 113 ? 11.860 -6.422 -18.417 1.00 93.75 113 ILE A O 1
ATOM 899 N N . ASP A 1 114 ? 11.373 -5.034 -20.125 1.00 96.19 114 ASP A N 1
ATOM 900 C CA . ASP A 1 114 ? 10.672 -6.021 -20.940 1.00 96.19 114 ASP A CA 1
ATOM 901 C C . ASP A 1 114 ? 11.562 -6.479 -22.091 1.00 96.19 114 ASP A C 1
ATOM 903 O O . ASP A 1 114 ? 12.208 -5.671 -22.761 1.00 96.19 114 ASP A O 1
ATOM 907 N N . VAL A 1 115 ? 11.566 -7.782 -22.364 1.00 96.69 115 VAL A N 1
ATOM 908 C CA . VAL A 1 115 ? 12.240 -8.329 -23.545 1.00 96.69 115 VAL A CA 1
ATOM 909 C C . VAL A 1 115 ? 11.334 -8.146 -24.758 1.00 96.69 115 VAL A C 1
ATOM 911 O O . VAL A 1 115 ? 10.256 -8.737 -24.829 1.00 96.69 115 VAL A O 1
ATOM 914 N N . LEU A 1 116 ? 11.792 -7.363 -25.731 1.00 96.31 116 LEU A N 1
ATOM 915 C CA . LEU A 1 116 ? 11.158 -7.238 -27.038 1.00 96.31 116 LEU A CA 1
ATOM 916 C C . LEU A 1 116 ? 11.482 -8.486 -27.856 1.00 96.31 116 LEU A C 1
ATOM 918 O O . LEU A 1 116 ? 12.630 -8.929 -27.898 1.00 96.31 116 LEU A O 1
ATOM 922 N N . ARG A 1 117 ? 10.461 -9.082 -28.469 1.00 96.19 117 ARG A N 1
ATOM 923 C CA . ARG A 1 117 ? 10.580 -10.310 -29.258 1.00 96.19 117 ARG A CA 1
ATOM 924 C C . ARG A 1 117 ? 9.883 -10.135 -30.597 1.00 96.19 117 ARG A C 1
ATOM 926 O O . ARG A 1 117 ? 8.824 -9.515 -30.663 1.00 96.19 117 ARG A O 1
ATOM 933 N N . ASP A 1 118 ? 10.459 -10.726 -31.628 1.00 92.25 118 ASP A N 1
ATOM 934 C CA . ASP A 1 118 ? 9.866 -10.902 -32.946 1.00 92.25 118 ASP A CA 1
ATOM 935 C C . ASP A 1 118 ? 9.710 -12.401 -33.277 1.00 92.25 118 ASP A C 1
ATOM 937 O O . ASP A 1 118 ? 9.885 -13.270 -32.417 1.00 92.25 118 ASP A O 1
ATOM 941 N N . GLY A 1 119 ? 9.336 -12.714 -34.522 1.00 90.56 119 GLY A N 1
ATOM 942 C CA . GLY A 1 119 ? 9.164 -14.096 -34.983 1.00 90.56 119 GLY A CA 1
ATOM 943 C C . GLY A 1 119 ? 10.457 -14.923 -35.034 1.00 90.56 119 GLY A C 1
ATOM 944 O O . GLY A 1 119 ? 10.374 -16.145 -35.136 1.00 90.56 119 GLY A O 1
ATOM 945 N N . ALA A 1 120 ? 11.629 -14.289 -34.955 1.00 91.38 120 ALA A N 1
ATOM 946 C CA . ALA A 1 120 ? 12.941 -14.934 -34.959 1.00 91.38 120 ALA A CA 1
ATOM 947 C C . ALA A 1 120 ? 13.548 -15.055 -33.550 1.00 91.38 120 ALA A C 1
ATOM 949 O O . ALA A 1 120 ? 14.402 -15.913 -33.323 1.00 91.38 120 ALA A O 1
ATOM 950 N N . GLY A 1 121 ? 13.102 -14.246 -32.587 1.00 93.38 121 GLY A N 1
ATOM 951 C CA . GLY A 1 121 ? 13.518 -14.343 -31.193 1.00 93.38 121 GLY A CA 1
ATOM 952 C C . GLY A 1 121 ? 13.529 -12.996 -30.471 1.00 93.38 121 GLY A C 1
ATOM 953 O O . GLY A 1 121 ? 12.820 -12.070 -30.850 1.00 93.38 121 GLY A O 1
ATOM 954 N N . PRO A 1 122 ? 14.285 -12.874 -29.369 1.00 96.31 122 PRO A N 1
ATOM 955 C CA . PRO A 1 122 ? 14.513 -11.596 -28.703 1.00 96.31 122 PRO A CA 1
ATOM 956 C C . PRO A 1 122 ? 15.200 -10.595 -29.641 1.00 96.31 122 PRO A C 1
ATOM 958 O O . PRO A 1 122 ? 16.297 -10.863 -30.123 1.00 96.31 122 PRO A O 1
ATOM 961 N N . SER A 1 123 ? 14.573 -9.443 -29.862 1.00 96.19 123 SER A N 1
ATOM 962 C CA . SER A 1 123 ? 15.057 -8.380 -30.750 1.00 96.19 123 SER A CA 1
ATOM 963 C C . SER A 1 123 ? 15.554 -7.143 -29.997 1.00 96.19 123 SER A C 1
ATOM 965 O O . SER A 1 123 ? 16.261 -6.318 -30.572 1.00 96.19 123 SER A O 1
ATOM 967 N N . GLY A 1 124 ? 15.236 -7.010 -28.706 1.00 96.19 124 GLY A N 1
ATOM 968 C CA . GLY A 1 124 ? 15.696 -5.886 -27.894 1.00 96.19 124 GLY A CA 1
ATOM 969 C C . GLY A 1 124 ? 15.141 -5.868 -26.475 1.00 96.19 124 GLY A C 1
ATOM 970 O O . GLY A 1 124 ? 14.542 -6.835 -26.000 1.00 96.19 124 GLY A O 1
ATOM 971 N N . LEU A 1 125 ? 15.320 -4.735 -25.804 1.00 96.75 125 LEU A N 1
ATOM 972 C CA . LEU A 1 125 ? 14.830 -4.454 -24.459 1.00 96.75 125 LEU A CA 1
ATOM 973 C C . LEU A 1 125 ? 14.040 -3.146 -24.448 1.00 96.75 125 LEU A C 1
ATOM 975 O O . LEU A 1 125 ? 14.477 -2.141 -25.004 1.00 96.75 125 LEU A O 1
ATOM 979 N N . ARG A 1 126 ? 12.904 -3.131 -23.756 1.00 96.75 126 ARG A N 1
ATOM 980 C CA . ARG A 1 126 ? 12.191 -1.908 -23.387 1.00 96.75 126 ARG A CA 1
ATOM 981 C C . ARG A 1 126 ? 12.437 -1.627 -21.918 1.00 96.75 126 ARG A C 1
ATOM 983 O O . ARG A 1 126 ? 12.057 -2.416 -21.061 1.00 96.75 126 ARG A O 1
ATOM 990 N N . LEU A 1 127 ? 13.072 -0.499 -21.639 1.00 94.88 127 LEU A N 1
ATOM 991 C 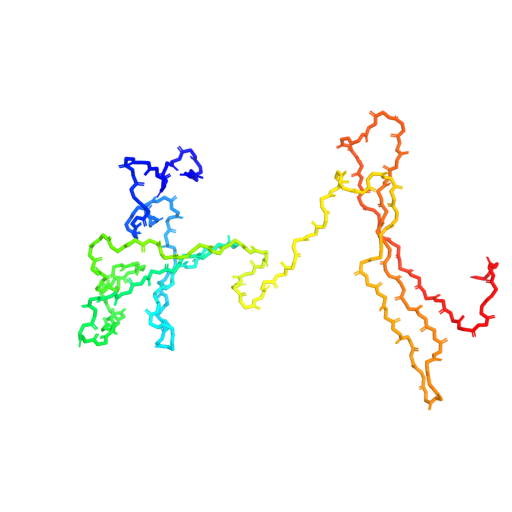CA . LEU A 1 127 ? 13.400 -0.048 -20.299 1.00 94.88 127 LEU A CA 1
ATOM 992 C C . LEU A 1 127 ? 12.493 1.116 -19.927 1.00 94.88 127 LEU A C 1
ATOM 994 O O . LEU A 1 127 ? 12.413 2.104 -20.661 1.00 94.88 127 LEU A O 1
ATOM 998 N N . ARG A 1 128 ? 11.879 1.035 -18.749 1.00 94.06 128 ARG A N 1
ATOM 999 C CA . ARG A 1 128 ? 11.249 2.182 -18.100 1.00 94.06 128 ARG A CA 1
ATOM 1000 C C . ARG A 1 128 ? 12.099 2.598 -16.913 1.00 94.06 128 ARG A C 1
ATOM 1002 O O . ARG A 1 128 ? 12.211 1.874 -15.929 1.00 94.06 128 ARG A O 1
ATOM 1009 N N . LEU A 1 129 ? 12.737 3.751 -17.040 1.00 90.94 129 LEU A N 1
ATOM 1010 C CA . LEU A 1 129 ? 13.699 4.286 -16.089 1.00 90.94 129 LEU A CA 1
ATOM 1011 C C . LEU A 1 129 ? 13.082 5.435 -15.294 1.00 90.94 129 LEU A C 1
ATOM 1013 O O . LEU A 1 129 ? 12.440 6.331 -15.845 1.00 90.94 129 LEU A O 1
ATOM 1017 N N . LEU A 1 130 ? 13.325 5.423 -13.991 1.00 88.62 130 LEU A N 1
ATOM 1018 C CA . LEU A 1 130 ? 12.941 6.454 -13.043 1.00 88.62 130 LEU A CA 1
ATOM 1019 C C . LEU A 1 130 ? 14.189 7.218 -12.616 1.00 88.62 130 LEU A C 1
ATOM 1021 O O . LEU A 1 130 ? 15.188 6.629 -12.201 1.00 88.62 130 LEU A O 1
ATOM 1025 N N . THR A 1 131 ? 14.117 8.541 -12.690 1.00 84.62 131 THR A N 1
ATOM 1026 C CA . THR A 1 131 ? 15.191 9.445 -12.268 1.00 84.62 131 THR A CA 1
ATOM 1027 C C . THR A 1 131 ? 14.621 10.518 -11.353 1.00 84.62 131 THR A C 1
ATOM 1029 O O . THR A 1 131 ? 13.513 11.000 -11.583 1.00 84.62 131 THR A O 1
ATOM 1032 N N . ALA A 1 132 ? 15.353 10.909 -10.315 1.00 80.50 132 ALA A N 1
ATOM 1033 C CA . ALA A 1 132 ? 15.005 12.074 -9.507 1.00 80.50 132 ALA A CA 1
ATOM 1034 C C . ALA A 1 132 ? 15.905 13.244 -9.916 1.00 80.50 132 ALA A C 1
ATOM 1036 O O . ALA A 1 132 ? 17.127 13.101 -9.967 1.00 80.50 132 ALA A O 1
ATOM 1037 N N . GLY A 1 133 ? 15.310 14.396 -10.239 1.00 65.75 133 GLY A N 1
ATOM 1038 C CA . GLY A 1 133 ? 16.082 15.595 -10.567 1.00 65.75 133 GLY A CA 1
ATOM 1039 C C . GLY A 1 133 ? 16.970 16.012 -9.394 1.00 65.75 133 GLY A C 1
ATOM 1040 O O . GLY A 1 133 ? 16.473 16.208 -8.289 1.00 65.75 133 GLY A O 1
ATOM 1041 N N . CYS A 1 134 ? 18.272 16.160 -9.637 1.00 57.53 134 CYS A N 1
ATOM 1042 C CA . CYS A 1 134 ? 19.238 16.579 -8.627 1.00 57.53 134 CYS A CA 1
ATOM 1043 C C . CYS A 1 134 ? 19.628 18.045 -8.873 1.00 57.53 134 CYS A C 1
ATOM 1045 O O . CYS A 1 134 ? 20.655 18.333 -9.481 1.00 57.53 134 CYS A O 1
ATOM 1047 N N . SER A 1 135 ? 18.784 18.992 -8.458 1.00 56.31 135 SER A N 1
ATOM 1048 C CA . SER A 1 135 ? 19.174 20.407 -8.396 1.00 56.31 135 SER A CA 1
ATOM 1049 C C . SER A 1 135 ? 19.910 20.678 -7.075 1.00 56.31 135 SER A C 1
ATOM 1051 O O . SER A 1 135 ? 19.371 20.324 -6.019 1.00 56.31 135 SER A O 1
ATOM 1053 N N . PRO A 1 136 ? 21.109 21.297 -7.087 1.00 50.47 136 PRO A N 1
ATOM 1054 C CA . PRO A 1 136 ? 21.828 21.635 -5.861 1.00 50.47 136 PRO A CA 1
ATOM 1055 C C . PRO A 1 136 ? 20.941 22.475 -4.931 1.00 50.47 136 PRO A C 1
ATOM 1057 O O . PRO A 1 136 ? 20.498 23.556 -5.307 1.00 50.47 136 PRO A O 1
ATOM 1060 N N . GLY A 1 137 ? 20.657 21.965 -3.728 1.00 54.34 137 GLY A N 1
ATOM 1061 C CA . GLY A 1 137 ? 19.955 22.701 -2.668 1.00 54.34 137 GLY A CA 1
ATOM 1062 C C . GLY A 1 137 ? 18.465 22.398 -2.470 1.00 54.34 137 GLY A C 1
ATOM 1063 O O . GLY A 1 137 ? 17.894 22.909 -1.511 1.00 54.34 137 GLY A O 1
ATOM 1064 N N . VAL A 1 138 ? 17.822 21.560 -3.296 1.00 53.97 138 VAL A N 1
ATOM 1065 C CA . VAL A 1 138 ? 16.367 21.316 -3.182 1.00 53.97 138 VAL A CA 1
ATOM 1066 C C . VAL A 1 138 ? 16.024 19.827 -3.307 1.00 53.97 138 VAL A C 1
ATOM 1068 O O . VAL A 1 138 ? 15.401 19.391 -4.267 1.00 53.97 138 VAL A O 1
ATOM 1071 N N . LEU A 1 139 ? 16.390 19.020 -2.303 1.00 55.78 139 LEU A N 1
ATOM 1072 C CA . LEU A 1 139 ? 15.831 17.660 -2.161 1.00 55.78 139 LEU A CA 1
ATOM 1073 C C . LEU A 1 139 ? 14.301 17.688 -1.972 1.00 55.78 139 LEU A C 1
ATOM 1075 O O . LEU A 1 139 ? 13.619 16.727 -2.309 1.00 55.78 139 LEU A O 1
ATOM 1079 N N . ALA A 1 140 ? 13.763 18.799 -1.459 1.00 55.19 140 ALA A N 1
ATOM 1080 C CA . ALA A 1 140 ? 12.346 18.957 -1.137 1.00 55.19 140 ALA A CA 1
ATOM 1081 C C . ALA A 1 140 ? 11.414 19.109 -2.360 1.00 55.19 140 ALA A C 1
ATOM 1083 O O . ALA A 1 140 ? 10.214 18.906 -2.213 1.00 55.19 140 ALA A O 1
ATOM 1084 N N . ASP A 1 141 ? 11.942 19.431 -3.548 1.00 59.09 141 ASP A N 1
ATOM 1085 C CA . ASP A 1 141 ? 11.169 19.623 -4.796 1.00 59.09 141 ASP A CA 1
ATOM 1086 C C . ASP A 1 141 ? 11.642 18.673 -5.915 1.00 59.09 141 ASP A C 1
ATOM 1088 O O . ASP A 1 141 ? 11.353 18.852 -7.101 1.00 59.09 141 ASP A O 1
ATOM 1092 N N . ALA A 1 142 ? 12.396 17.632 -5.546 1.00 66.62 142 ALA A N 1
ATOM 1093 C CA . ALA A 1 142 ? 12.840 16.611 -6.480 1.00 66.62 142 ALA A CA 1
ATOM 1094 C C . ALA A 1 142 ? 11.628 15.805 -6.977 1.00 66.62 142 ALA A C 1
ATOM 1096 O O . ALA A 1 142 ? 11.017 15.037 -6.235 1.00 66.62 142 ALA A O 1
ATOM 1097 N N . LYS A 1 143 ? 11.275 15.973 -8.254 1.00 75.38 143 LYS A N 1
ATOM 1098 C CA . LYS A 1 143 ? 10.206 15.210 -8.914 1.00 75.38 143 LYS A CA 1
ATOM 1099 C C . LYS A 1 143 ? 10.783 13.989 -9.623 1.00 75.38 143 LYS A C 1
ATOM 1101 O O . LYS A 1 143 ? 11.822 14.093 -10.282 1.00 75.38 143 LYS A O 1
ATOM 1106 N N . ILE A 1 144 ? 10.081 12.856 -9.526 1.00 81.75 144 ILE A N 1
ATOM 1107 C CA . ILE A 1 144 ? 10.384 11.668 -10.334 1.00 81.75 144 ILE A CA 1
ATOM 1108 C C . ILE A 1 144 ? 10.111 12.014 -11.798 1.00 81.75 144 ILE A C 1
ATOM 1110 O O . ILE A 1 144 ? 9.024 12.473 -12.149 1.00 81.75 144 ILE A O 1
ATOM 1114 N N . ARG A 1 145 ? 11.098 11.779 -12.655 1.00 84.56 145 ARG A N 1
ATOM 1115 C CA . ARG A 1 145 ? 10.968 11.794 -14.107 1.00 84.56 145 ARG A CA 1
ATOM 1116 C C . ARG A 1 145 ? 11.038 10.369 -14.618 1.00 84.56 145 ARG A C 1
ATOM 1118 O O . ARG A 1 145 ? 11.945 9.619 -14.256 1.00 84.56 145 ARG A O 1
ATOM 1125 N N . VAL A 1 146 ? 10.090 10.037 -15.481 1.00 88.94 146 VAL A N 1
ATOM 1126 C CA . VAL A 1 146 ? 10.009 8.740 -16.145 1.00 88.94 146 VAL A CA 1
ATOM 1127 C C . VAL A 1 146 ? 10.560 8.888 -17.557 1.00 88.94 146 VAL A C 1
ATOM 1129 O O . VAL A 1 146 ? 10.172 9.806 -18.280 1.00 88.94 146 VAL A O 1
ATOM 1132 N N . SER A 1 147 ? 11.452 7.989 -17.952 1.00 89.50 147 SER A N 1
ATOM 1133 C CA . SER A 1 147 ? 11.923 7.853 -19.326 1.00 89.50 147 SER A CA 1
ATOM 1134 C C . SER A 1 147 ? 11.703 6.421 -19.782 1.00 89.50 147 SER A C 1
ATOM 1136 O O . SER A 1 147 ? 12.118 5.488 -19.104 1.00 89.50 147 SER A O 1
ATOM 1138 N N . GLU A 1 148 ? 11.041 6.244 -20.918 1.00 94.31 148 GLU A N 1
ATOM 1139 C CA . GLU A 1 148 ? 10.879 4.937 -21.546 1.00 94.31 148 GLU A CA 1
ATOM 1140 C C . GLU A 1 148 ? 11.698 4.893 -22.833 1.00 94.31 148 GLU A C 1
ATOM 1142 O O . GLU A 1 148 ? 11.621 5.806 -23.660 1.00 94.31 148 GLU A O 1
ATOM 1147 N N . ARG A 1 149 ? 12.511 3.847 -22.983 1.00 91.81 149 ARG A N 1
ATOM 1148 C CA . ARG A 1 149 ? 13.385 3.648 -24.141 1.00 91.81 149 ARG A CA 1
ATOM 1149 C C . ARG A 1 149 ? 13.364 2.196 -24.583 1.00 91.81 149 ARG A C 1
ATOM 1151 O O . ARG A 1 149 ? 13.398 1.292 -23.756 1.00 91.81 149 ARG A O 1
ATOM 1158 N N . CYS A 1 150 ? 13.310 1.991 -25.893 1.00 94.31 150 CYS A N 1
ATOM 1159 C CA . CYS A 1 150 ? 13.557 0.693 -26.505 1.00 94.31 150 CYS A CA 1
ATOM 1160 C C . CYS A 1 150 ? 14.983 0.707 -27.054 1.00 94.31 150 CYS A C 1
ATOM 1162 O O . CYS A 1 150 ? 15.351 1.675 -27.709 1.00 94.31 150 CYS A O 1
ATOM 1164 N N . VAL A 1 151 ? 15.750 -0.334 -26.757 1.00 93.62 151 VAL A N 1
ATOM 1165 C CA . VAL A 1 151 ? 17.100 -0.562 -27.275 1.00 93.62 151 VAL A CA 1
ATOM 1166 C C . VAL A 1 151 ? 17.077 -1.907 -27.983 1.00 93.62 151 VAL A C 1
ATOM 1168 O O . VAL A 1 151 ? 16.794 -2.928 -27.350 1.00 93.62 151 VAL A O 1
ATOM 1171 N N . TYR A 1 152 ? 17.329 -1.917 -29.284 1.00 94.25 152 TYR A N 1
ATOM 1172 C CA . TYR A 1 152 ? 17.372 -3.123 -30.099 1.00 94.25 152 TYR A CA 1
ATOM 1173 C C . TYR A 1 152 ? 18.792 -3.678 -30.173 1.00 94.25 152 TYR A C 1
ATOM 1175 O O . TYR A 1 152 ? 19.790 -2.963 -30.056 1.00 94.25 152 TYR A O 1
ATOM 1183 N N . PHE A 1 153 ? 18.904 -4.995 -30.328 1.00 92.62 153 PHE A N 1
ATOM 1184 C CA . PHE A 1 153 ? 20.211 -5.619 -30.486 1.00 92.62 153 PHE A CA 1
ATOM 1185 C C . PHE A 1 153 ? 20.818 -5.208 -31.829 1.00 92.62 153 PHE A C 1
ATOM 1187 O O . PHE A 1 153 ? 20.294 -5.553 -32.883 1.00 92.62 153 PHE A O 1
ATOM 1194 N N . GLY A 1 154 ? 21.937 -4.484 -31.769 1.00 90.12 154 GLY A N 1
ATOM 1195 C CA . GLY A 1 154 ? 22.596 -3.899 -32.938 1.00 90.12 154 GLY A CA 1
ATOM 1196 C C . GLY A 1 154 ? 22.537 -2.371 -32.986 1.00 90.12 154 GLY A C 1
ATOM 1197 O O . GLY A 1 154 ? 23.275 -1.795 -33.782 1.00 90.12 154 GLY A O 1
ATOM 1198 N N . ASP A 1 155 ? 21.739 -1.728 -32.123 1.00 89.69 155 ASP A N 1
ATOM 1199 C CA . ASP A 1 155 ? 21.721 -0.266 -32.000 1.00 89.69 155 ASP A CA 1
ATOM 1200 C C . ASP A 1 155 ? 23.096 0.259 -31.563 1.00 89.69 155 ASP A C 1
ATOM 1202 O O . ASP A 1 155 ? 23.787 -0.341 -30.727 1.00 89.69 155 ASP A O 1
ATOM 1206 N N . SER A 1 156 ? 23.499 1.395 -32.131 1.00 83.38 156 SER A N 1
ATOM 1207 C CA . SER A 1 156 ? 24.708 2.103 -31.726 1.00 83.38 156 SER A CA 1
ATOM 1208 C C . SER A 1 156 ? 24.391 3.120 -30.627 1.00 83.38 156 SER A C 1
ATOM 1210 O O . SER A 1 156 ? 23.263 3.577 -30.492 1.00 83.38 156 SER A O 1
ATOM 1212 N N . CYS A 1 157 ? 25.390 3.538 -29.844 1.00 71.12 157 CYS A N 1
ATOM 1213 C CA . CYS A 1 157 ? 25.190 4.535 -28.781 1.00 71.12 157 CYS A CA 1
ATOM 1214 C C . CYS A 1 157 ? 24.757 5.932 -29.286 1.00 71.12 157 CYS A C 1
ATOM 1216 O O . CYS A 1 157 ? 24.584 6.833 -28.465 1.00 71.12 157 CYS A O 1
ATOM 1218 N N . GLN A 1 158 ? 24.695 6.145 -30.605 1.00 69.62 158 GLN A N 1
ATOM 1219 C CA . GLN A 1 158 ? 24.339 7.419 -31.237 1.00 69.62 158 GLN A CA 1
ATOM 1220 C C . GLN A 1 158 ? 22.895 7.458 -31.756 1.00 69.62 158 GLN A C 1
ATOM 1222 O O . GLN A 1 158 ? 22.433 8.546 -32.104 1.00 69.62 158 GLN A O 1
ATOM 1227 N N . ASP A 1 159 ? 22.217 6.309 -31.790 1.00 51.78 159 ASP A N 1
ATOM 1228 C CA . ASP A 1 159 ? 20.839 6.145 -32.267 1.00 51.78 159 ASP A CA 1
ATOM 1229 C C . ASP A 1 159 ? 19.837 6.106 -31.094 1.00 51.78 159 ASP A C 1
ATOM 1231 O O . ASP A 1 159 ? 18.708 6.629 -31.261 1.00 51.78 159 ASP A O 1
#

Radius of gyration: 24.18 Å; chains: 1; bounding box: 57×47×63 Å

Organism: Micrurus surinamensis (NCBI:txid129470)

Foldseek 3Di:
DADPNHDCPDPVHFNFPVSVCVRQPQQQAWDADPVVRWIWGDDAQKIFTFHDPPCPDDWPQQVPQDGHPRSTPHPGGTGTPDMGGAHDRDPVGGDDDPDDLVVCVQPKDWPDKDFDADPVGGFWIKTWIWGWDDDPPPSPPTDIDIDIDTDTVPDDPVD

InterPro domains:
  IPR005373 Phagosome assembly factor 1 [PF03676] (1-159)
  IPR039156 PHAF1/Protein broad-minded [PTHR13465] (1-159)